Protein AF-A0A8C2IYD8-F1 (afdb_monomer)

Organism: Cyprinus carpio (NCBI:txid7962)

Sequence (166 aa):
NKIFLTFIHSFIYTAEKKKKITGELQNIEEKYSLKLSTEVKVVNDSIHGHIELHPLLVKIIDTPQFQRLRHIKQLGGAYWVFPGASHNRFEHSIGVAYLAGCMVKSLQEKQPELHITNRDILCVTIAGLCHDLGHGPFSHLFDKKFIPAVQSGKYQSFSLLWSCCI

Solvent-accessible surface area (backbone atoms only — not comparable to full-atom values): 9404 Å² total; per-residue (Å²): 127,65,70,63,54,54,52,52,51,52,50,50,52,49,50,52,52,50,52,50,51,52,53,51,50,52,50,48,50,61,74,64,60,70,75,70,61,89,63,69,44,77,44,85,40,97,87,76,40,76,44,79,35,55,39,69,56,50,59,52,49,75,30,72,74,44,52,52,27,65,77,25,34,57,62,25,73,49,30,82,80,36,74,85,50,70,53,28,42,37,65,52,23,54,50,40,14,50,51,40,34,54,51,46,50,51,46,37,73,76,39,62,89,70,65,68,44,76,66,54,37,52,52,47,18,49,48,34,38,49,56,63,64,67,61,45,70,41,24,64,49,26,69,73,47,47,49,57,64,54,42,77,71,80,52,81,81,68,64,73,74,59,66,76,52,109

Mean predicted aligned error: 12.25 Å

InterPro domains:
  IPR003607 HD/PDEase domain [cd00077] (87-161)
  IPR006674 HD domain [PF01966] (89-145)
  IPR006674 HD domain [PS51831] (89-166)
  IPR050135 Deoxyguanosinetriphosphate triphosphohydrolase-like [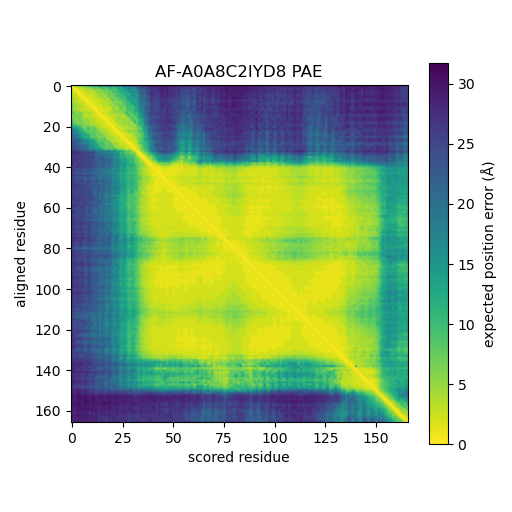PTHR11373] (41-153)

Nearest PDB structures (foldseek):
  4tnp-assembly1_B  TM=9.769E-01  e=2.889E-15  Homo sapiens
  4mz7-assembly1_B  TM=9.742E-01  e=4.150E-15  Homo sapiens
  4to4-assembly1_D  TM=9.755E-01  e=4.408E-15  Homo sapiens
  4to1-assembly1_C  TM=9.747E-01  e=4.683E-15  Homo sapiens
  6brk-assembly1_A  TM=8.408E-01  e=4.974E-15  Mus musculus

Radius of gyration: 22.81 Å; Cα contacts (8 Å, |Δi|>4): 148; chains: 1; bounding box: 74×43×52 Å

Secondary structure (DSSP, 8-state):
-HHHHHHHHHHHHHHHHHHHHHHHHHHHHHHTT-----PPEEEEETTTEEEEE-HHHHHHHTSHHHHGGGGSBTTGGGGGT-TT---BHHHHHHHHHHHHHHHHHHHHHH-GGG---HHHHHHHHHHHHHTTTT--TTTHHIIIIIHHHHHTTT-GGGGGGTGGG-

Structure (mmCIF, N/CA/C/O backbone):
data_AF-A0A8C2IYD8-F1
#
_entry.id   AF-A0A8C2IYD8-F1
#
loop_
_atom_site.group_PDB
_atom_site.id
_atom_site.type_symbol
_atom_site.label_atom_id
_atom_site.label_alt_id
_atom_site.label_comp_id
_atom_site.label_asym_id
_atom_site.label_entity_id
_atom_site.label_seq_id
_atom_site.pdbx_PDB_ins_code
_atom_site.Cartn_x
_atom_site.Cartn_y
_atom_site.Cartn_z
_atom_site.occupancy
_atom_site.B_iso_or_equiv
_atom_site.auth_seq_id
_atom_site.auth_comp_id
_atom_site.auth_asym_id
_atom_site.auth_atom_id
_atom_site.pdbx_PDB_model_num
ATOM 1 N N . ASN A 1 1 ? -49.825 32.881 -1.351 1.00 56.97 1 ASN A N 1
ATOM 2 C CA . ASN A 1 1 ? -49.770 31.420 -1.111 1.00 56.97 1 ASN A CA 1
ATOM 3 C C . ASN A 1 1 ? -49.100 30.576 -2.217 1.00 56.97 1 ASN A C 1
ATOM 5 O O . ASN A 1 1 ? -49.264 29.368 -2.208 1.00 56.97 1 ASN A O 1
ATOM 9 N N . LYS A 1 2 ? -48.291 31.141 -3.138 1.00 55.53 2 LYS A N 1
ATOM 10 C CA . LYS A 1 2 ? -47.549 30.354 -4.158 1.00 55.53 2 LYS A CA 1
ATOM 11 C C . LYS A 1 2 ? -46.149 29.898 -3.707 1.00 55.53 2 LYS A C 1
ATOM 13 O O . LYS A 1 2 ? -45.722 28.816 -4.083 1.00 55.53 2 LYS A O 1
ATOM 18 N N . ILE A 1 3 ? -45.485 30.679 -2.850 1.00 63.34 3 ILE A N 1
ATOM 19 C CA . ILE A 1 3 ? -44.123 30.407 -2.345 1.00 63.34 3 ILE A CA 1
ATOM 20 C C . ILE A 1 3 ? -44.071 29.130 -1.484 1.00 63.34 3 ILE A C 1
ATOM 22 O O . ILE A 1 3 ? -43.129 28.346 -1.580 1.00 63.34 3 ILE A O 1
ATOM 26 N N . PHE A 1 4 ? -45.113 28.881 -0.684 1.00 61.22 4 PHE A N 1
ATOM 27 C CA . PHE A 1 4 ? -45.192 27.710 0.197 1.00 61.22 4 PHE A CA 1
ATOM 28 C C . PHE A 1 4 ? -45.339 26.395 -0.592 1.00 61.22 4 PHE A C 1
ATOM 30 O O . PHE A 1 4 ? -44.666 25.411 -0.299 1.00 61.22 4 PHE A O 1
ATOM 37 N N . LEU A 1 5 ? -46.141 26.404 -1.664 1.00 61.19 5 LEU A N 1
ATOM 38 C CA . LEU A 1 5 ? -46.334 25.250 -2.552 1.00 61.19 5 LEU A CA 1
ATOM 39 C C . LEU A 1 5 ? -45.056 24.880 -3.317 1.00 61.19 5 LEU A C 1
ATOM 41 O O . LEU A 1 5 ? -44.728 23.701 -3.421 1.00 61.19 5 LEU A O 1
ATOM 45 N N . THR A 1 6 ? -44.289 25.864 -3.796 1.00 64.38 6 THR A N 1
ATOM 46 C CA . THR A 1 6 ? -43.002 25.605 -4.464 1.00 64.38 6 THR A CA 1
ATOM 47 C C . THR A 1 6 ? -41.948 25.038 -3.515 1.00 64.38 6 THR A C 1
ATOM 49 O O . THR A 1 6 ? -41.147 24.201 -3.928 1.00 64.38 6 THR A O 1
ATOM 52 N N . PHE A 1 7 ? -41.967 25.439 -2.240 1.00 64.38 7 PHE A N 1
ATOM 53 C CA . PHE A 1 7 ? -41.032 24.921 -1.240 1.00 64.38 7 PHE A CA 1
ATOM 54 C C . PHE A 1 7 ? -41.332 23.457 -0.896 1.00 64.38 7 PHE A C 1
ATOM 56 O O . PHE A 1 7 ? -40.425 22.629 -0.884 1.00 64.38 7 PHE A O 1
ATOM 63 N N . ILE A 1 8 ? -42.614 23.115 -0.720 1.00 71.31 8 ILE A N 1
ATOM 64 C CA . ILE A 1 8 ? -43.053 21.733 -0.486 1.00 71.31 8 ILE A CA 1
ATOM 65 C C . ILE A 1 8 ? -42.727 20.845 -1.691 1.00 71.31 8 ILE A C 1
ATOM 67 O O . ILE A 1 8 ? -42.176 19.763 -1.516 1.00 71.31 8 ILE A O 1
ATOM 71 N N . HIS A 1 9 ? -42.996 21.305 -2.915 1.00 65.62 9 HIS A N 1
ATOM 72 C CA . HIS A 1 9 ? -42.726 20.516 -4.119 1.00 65.62 9 HIS A CA 1
ATOM 73 C C . HIS A 1 9 ? -41.222 20.293 -4.341 1.00 65.62 9 HIS A C 1
ATOM 75 O O . HIS A 1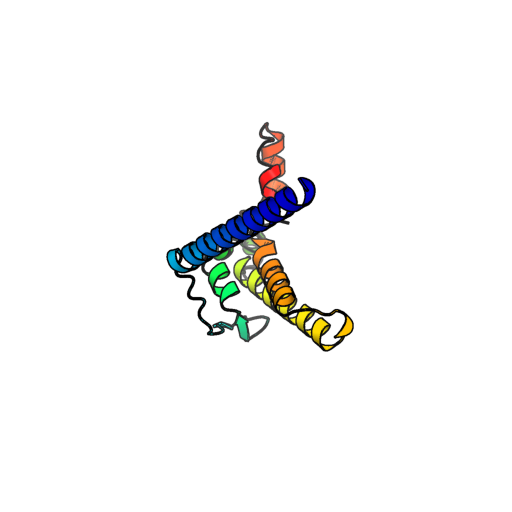 9 ? -40.806 19.190 -4.679 1.00 65.62 9 HIS A O 1
ATOM 81 N N . SER A 1 10 ? -40.390 21.310 -4.078 1.00 65.88 10 SER A N 1
ATOM 82 C CA . SER A 1 10 ? -38.926 21.186 -4.122 1.00 65.88 10 SER A CA 1
ATOM 83 C C . SER A 1 10 ? -38.400 20.221 -3.053 1.00 65.88 10 SER A C 1
ATOM 85 O O . SER A 1 10 ? -37.530 19.392 -3.329 1.00 65.88 10 SER A O 1
ATOM 87 N N . PHE A 1 11 ? -38.965 20.265 -1.844 1.00 70.06 11 PHE A N 1
ATOM 88 C CA . PHE A 1 11 ? -38.587 19.369 -0.753 1.00 70.06 11 PHE A CA 1
ATOM 89 C C . PHE A 1 11 ? -38.978 17.912 -1.037 1.00 70.06 11 PHE A C 1
ATOM 91 O O . PHE A 1 11 ? -38.143 17.021 -0.889 1.00 70.06 11 PHE A O 1
ATOM 98 N N . ILE A 1 12 ? -40.203 17.672 -1.516 1.00 69.00 12 ILE A N 1
ATOM 99 C CA . ILE A 1 12 ? -40.678 16.341 -1.926 1.00 69.00 12 ILE A CA 1
ATOM 100 C C . ILE A 1 12 ? -39.830 15.811 -3.086 1.00 69.00 12 ILE A C 1
ATOM 102 O O . ILE A 1 12 ? -39.313 14.701 -2.996 1.00 69.00 12 ILE A O 1
ATOM 106 N N . TYR A 1 13 ? -39.586 16.625 -4.116 1.00 65.12 13 TYR A N 1
ATOM 107 C CA . TYR A 1 13 ? -38.740 16.252 -5.252 1.00 65.12 13 TYR A CA 1
ATOM 108 C C . TYR A 1 13 ? -37.310 15.889 -4.819 1.00 65.12 13 TYR A C 1
ATOM 110 O O . TYR A 1 13 ? -36.730 14.907 -5.285 1.00 65.12 13 TYR A O 1
ATOM 118 N N . THR A 1 14 ? -36.741 16.641 -3.874 1.00 65.38 14 THR A N 1
ATOM 119 C CA . THR A 1 14 ? -35.408 16.360 -3.320 1.00 65.38 14 THR A CA 1
ATOM 120 C C . THR A 1 14 ? -35.404 15.073 -2.492 1.00 65.38 14 THR A C 1
ATOM 122 O O . THR A 1 14 ? -34.469 14.277 -2.596 1.00 65.38 14 THR A O 1
ATOM 125 N N . ALA A 1 15 ? -36.453 14.830 -1.703 1.00 67.06 15 ALA A N 1
ATOM 126 C CA . ALA A 1 15 ? -36.605 13.616 -0.908 1.00 67.06 15 ALA A CA 1
ATOM 127 C C . ALA A 1 15 ? -36.778 12.368 -1.790 1.00 67.06 15 ALA A C 1
ATOM 129 O O . ALA A 1 15 ? -36.121 11.357 -1.545 1.00 67.06 15 ALA A O 1
ATOM 130 N N . GLU A 1 16 ? -37.585 12.444 -2.850 1.00 70.50 16 GLU A N 1
ATOM 131 C CA . GLU A 1 16 ? -37.769 11.362 -3.825 1.00 70.50 16 GLU A CA 1
ATOM 132 C C . GLU A 1 16 ? -36.482 11.063 -4.594 1.00 70.50 16 GLU A C 1
ATOM 134 O O . GLU A 1 16 ? -36.098 9.900 -4.729 1.00 70.50 16 GLU A O 1
ATOM 139 N N . LYS A 1 17 ? -35.754 12.101 -5.026 1.00 69.06 17 LYS A N 1
ATOM 140 C CA . LYS A 1 17 ? -34.459 11.936 -5.696 1.00 69.06 17 LYS A CA 1
ATOM 141 C C . LYS A 1 17 ? -33.425 11.296 -4.766 1.00 69.06 17 LYS A C 1
ATOM 143 O O . LYS A 1 17 ? -32.708 10.392 -5.187 1.00 69.06 17 LYS A O 1
ATOM 148 N N . LYS A 1 18 ? -33.388 11.699 -3.489 1.00 67.94 18 LYS A N 1
ATOM 149 C CA . LYS A 1 18 ? -32.526 11.089 -2.463 1.00 67.94 18 LYS A CA 1
ATOM 150 C C . LYS A 1 18 ? -32.883 9.617 -2.239 1.00 67.94 18 LYS A C 1
ATOM 152 O O . LYS A 1 18 ? -31.978 8.793 -2.196 1.00 67.94 18 LYS A O 1
ATOM 157 N N . LYS A 1 19 ? -34.180 9.291 -2.179 1.00 70.19 19 LYS A N 1
ATOM 158 C CA . LYS A 1 19 ? -34.697 7.925 -1.999 1.00 70.19 19 LYS A CA 1
ATOM 159 C C . LYS A 1 19 ? -34.355 7.019 -3.189 1.00 70.19 19 LYS A C 1
ATOM 161 O O . LYS A 1 19 ? -33.932 5.883 -2.985 1.00 70.19 19 LYS A O 1
ATOM 166 N N . LYS A 1 20 ? -34.461 7.544 -4.417 1.00 72.56 20 LYS A N 1
ATOM 167 C CA . LYS A 1 20 ? -34.073 6.849 -5.653 1.00 72.56 20 LYS A CA 1
ATOM 168 C C . LYS A 1 20 ? -32.572 6.553 -5.699 1.00 72.56 20 LYS A C 1
ATOM 170 O O . LYS A 1 20 ? -32.198 5.418 -5.963 1.00 72.56 20 LYS A O 1
ATOM 175 N N . ILE A 1 21 ? -31.730 7.529 -5.349 1.00 71.88 21 ILE A N 1
ATOM 176 C CA . ILE A 1 21 ? -30.268 7.356 -5.293 1.00 71.88 21 ILE A CA 1
ATOM 177 C C . ILE A 1 21 ? -29.874 6.308 -4.243 1.00 71.88 21 ILE A C 1
ATOM 179 O O . ILE A 1 21 ? -29.052 5.444 -4.525 1.00 71.88 21 ILE A O 1
ATOM 183 N N . THR A 1 22 ? -30.479 6.324 -3.051 1.00 68.12 22 THR A N 1
ATOM 184 C CA . THR A 1 22 ? -30.218 5.288 -2.033 1.00 68.12 22 THR A CA 1
ATOM 185 C C . THR A 1 22 ? -30.668 3.895 -2.468 1.00 68.12 22 THR A C 1
ATOM 187 O O . THR A 1 22 ? -29.968 2.930 -2.187 1.00 68.12 22 THR A O 1
ATOM 190 N N . GLY A 1 23 ? -31.788 3.784 -3.191 1.00 66.94 23 GLY A N 1
ATOM 191 C CA . GLY A 1 23 ? -32.248 2.506 -3.740 1.00 66.94 23 GLY A CA 1
ATOM 192 C C . GLY A 1 23 ? -31.347 1.981 -4.863 1.00 66.94 23 GLY A C 1
ATOM 193 O O . GLY A 1 23 ? -31.106 0.782 -4.957 1.00 66.94 23 GLY A O 1
ATOM 194 N N . GLU A 1 24 ? -30.801 2.870 -5.696 1.00 70.06 24 GLU A N 1
ATOM 195 C CA . GLU A 1 24 ? -29.797 2.516 -6.708 1.00 70.06 24 GLU A CA 1
ATOM 196 C C . GLU A 1 24 ? -28.471 2.081 -6.061 1.00 70.06 24 GLU A C 1
ATOM 198 O O . GLU A 1 24 ? -27.887 1.093 -6.496 1.00 70.06 24 GLU A O 1
ATOM 203 N N . LEU A 1 25 ? -28.033 2.741 -4.982 1.00 64.69 25 LEU A N 1
ATOM 204 C CA . LEU A 1 25 ? -26.837 2.353 -4.221 1.00 64.69 25 LEU A CA 1
ATOM 205 C C . LEU A 1 25 ? -26.991 0.985 -3.541 1.00 64.69 25 LEU A C 1
ATOM 207 O O . LEU A 1 25 ? -26.086 0.163 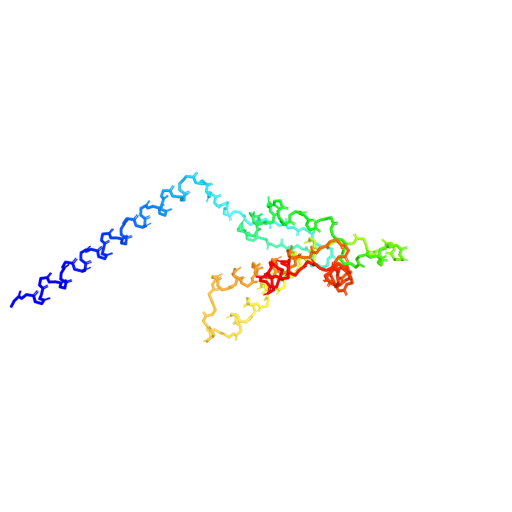-3.646 1.00 64.69 25 LEU A O 1
ATOM 211 N N . GLN A 1 26 ? -28.145 0.705 -2.927 1.00 66.44 26 GLN A N 1
ATOM 212 C CA . GLN A 1 26 ? -28.436 -0.613 -2.347 1.00 66.44 26 GLN A CA 1
ATOM 213 C C . GLN A 1 26 ? -28.462 -1.717 -3.413 1.00 66.44 26 GLN A C 1
ATOM 215 O O . GLN A 1 26 ? -27.874 -2.778 -3.217 1.00 66.44 26 GLN A O 1
ATOM 220 N N . ASN A 1 27 ? -29.057 -1.448 -4.581 1.00 64.06 27 ASN A N 1
ATOM 221 C CA . ASN A 1 27 ? -29.042 -2.384 -5.708 1.00 64.06 27 ASN A CA 1
ATOM 222 C C . ASN A 1 27 ? -27.626 -2.633 -6.249 1.00 64.06 27 ASN A C 1
ATOM 224 O O . ASN A 1 27 ? -27.329 -3.732 -6.707 1.00 64.06 27 ASN A O 1
ATOM 228 N N . ILE A 1 28 ? -26.742 -1.632 -6.221 1.00 65.38 28 ILE A N 1
ATOM 229 C CA . ILE A 1 28 ? -25.330 -1.792 -6.596 1.00 65.38 28 ILE A CA 1
ATOM 230 C C . ILE A 1 28 ? -24.603 -2.655 -5.553 1.00 65.38 28 ILE A C 1
ATOM 232 O O . ILE A 1 28 ? -23.889 -3.583 -5.930 1.00 65.38 28 ILE A O 1
ATOM 236 N N . GLU A 1 29 ? -24.810 -2.409 -4.258 1.00 63.31 29 GLU A N 1
ATOM 237 C CA . GLU A 1 29 ? -24.229 -3.221 -3.178 1.00 63.31 29 GLU A CA 1
ATOM 238 C C . GLU A 1 29 ? -24.638 -4.701 -3.273 1.00 63.31 29 GLU A C 1
ATOM 240 O O . GLU A 1 29 ? -23.780 -5.583 -3.162 1.00 63.31 29 GLU A O 1
ATOM 245 N N . GLU A 1 30 ? -25.912 -4.980 -3.569 1.00 63.53 30 GLU A N 1
ATOM 246 C CA . GLU A 1 30 ? -26.409 -6.337 -3.835 1.00 63.53 30 GLU A CA 1
ATOM 247 C C . GLU A 1 30 ? -25.832 -6.926 -5.130 1.00 63.53 30 GLU A C 1
ATOM 249 O O . GLU A 1 30 ? -25.315 -8.049 -5.1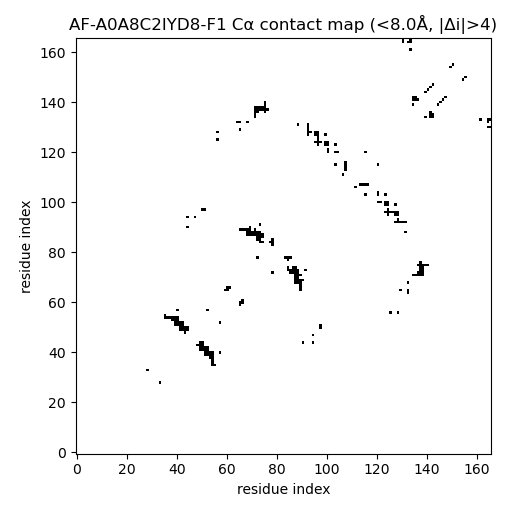27 1.00 63.53 30 GLU A O 1
ATOM 254 N N . LYS A 1 31 ? -25.857 -6.162 -6.232 1.00 60.19 31 LYS A N 1
ATOM 255 C CA . LYS A 1 31 ? -25.414 -6.610 -7.564 1.00 60.19 31 LYS A CA 1
ATOM 256 C C . LYS A 1 31 ? -23.936 -6.988 -7.605 1.00 60.19 31 LYS A C 1
ATOM 258 O O . LYS A 1 31 ? -23.571 -7.910 -8.330 1.00 60.19 31 LYS A O 1
ATOM 263 N N . TYR A 1 32 ? -23.087 -6.295 -6.848 1.00 59.19 32 TYR A N 1
ATOM 264 C CA . TYR A 1 32 ? -21.655 -6.592 -6.794 1.00 59.19 32 TYR A CA 1
ATOM 265 C C . TYR A 1 32 ? -21.267 -7.553 -5.672 1.00 59.19 32 TYR A C 1
ATOM 267 O O . TYR A 1 32 ? -20.086 -7.887 -5.583 1.00 59.19 32 TYR A O 1
ATOM 275 N N . SER A 1 33 ? -22.220 -8.009 -4.839 1.00 53.06 33 SER A N 1
ATOM 276 C CA . SER A 1 33 ? -21.977 -8.933 -3.720 1.00 53.06 33 SER A CA 1
ATOM 277 C C . SER A 1 33 ? -20.644 -8.643 -3.031 1.00 53.06 33 SER A C 1
ATOM 279 O O . SER A 1 33 ? -19.811 -9.527 -2.816 1.00 53.06 33 SER A O 1
ATOM 281 N N . LEU A 1 34 ? -20.418 -7.372 -2.685 1.00 58.62 34 LEU A N 1
ATOM 282 C CA . LEU A 1 34 ? -19.291 -6.964 -1.859 1.00 58.62 34 LEU A CA 1
ATOM 283 C C . LEU A 1 34 ? -19.570 -7.422 -0.423 1.00 58.62 34 LEU A C 1
ATOM 285 O O . LEU A 1 34 ? -19.593 -6.613 0.495 1.00 58.62 34 LEU A O 1
ATOM 289 N N . LYS A 1 35 ? -19.730 -8.731 -0.195 1.00 60.53 35 LYS A N 1
ATOM 290 C CA . LYS A 1 35 ? -19.568 -9.316 1.133 1.00 60.53 35 LYS A CA 1
ATOM 291 C C . LYS A 1 35 ? -18.132 -9.015 1.530 1.00 60.53 35 LYS A C 1
ATOM 293 O O . LYS A 1 35 ? -17.179 -9.594 1.008 1.00 60.53 35 LYS A O 1
ATOM 298 N N . LEU A 1 36 ? -17.945 -7.942 2.286 1.00 64.94 36 LEU A N 1
ATOM 299 C CA . LEU A 1 36 ? -16.673 -7.640 2.906 1.00 64.94 36 LEU A CA 1
ATOM 300 C C . LEU A 1 36 ? -16.540 -8.683 4.008 1.00 64.94 36 LEU A C 1
ATOM 302 O O . LEU A 1 36 ? -17.368 -8.711 4.916 1.00 64.94 36 LEU A O 1
ATOM 306 N N . SER A 1 37 ? -15.581 -9.600 3.868 1.00 68.12 37 SER A N 1
ATOM 307 C CA . SER A 1 37 ? -15.250 -10.499 4.968 1.00 68.12 37 SER A CA 1
ATOM 308 C C . SER A 1 37 ? -14.974 -9.638 6.194 1.00 68.12 37 SER A C 1
ATOM 310 O O . SER A 1 37 ? -14.367 -8.580 6.077 1.00 68.12 37 SER A O 1
ATOM 312 N N . THR A 1 38 ? -15.448 -10.039 7.363 1.00 75.62 38 THR A N 1
ATOM 313 C CA . THR A 1 38 ? -15.139 -9.327 8.612 1.00 75.62 38 THR A CA 1
ATOM 314 C C . THR A 1 38 ? -13.786 -9.747 9.179 1.00 75.62 38 THR A C 1
ATOM 316 O O . THR A 1 38 ? -13.289 -9.131 10.115 1.00 75.62 38 THR A O 1
ATOM 319 N N . GLU A 1 39 ? -13.187 -10.795 8.614 1.00 82.81 39 GLU A N 1
ATOM 320 C CA . GLU A 1 39 ? -11.934 -11.375 9.080 1.00 82.81 39 GLU A CA 1
ATOM 321 C C . GLU A 1 39 ? -10.728 -10.541 8.650 1.00 82.81 39 GLU A C 1
ATOM 323 O O . GLU A 1 39 ? -10.512 -10.273 7.464 1.00 82.81 39 GLU A O 1
ATOM 328 N N . VAL A 1 40 ? -9.930 -10.152 9.641 1.00 89.19 40 VAL A N 1
ATOM 329 C CA . VAL A 1 40 ? -8.628 -9.516 9.450 1.00 89.19 40 VAL A CA 1
ATOM 330 C C . VAL A 1 40 ? -7.654 -10.558 8.905 1.00 89.19 40 VAL A C 1
ATOM 332 O O . VAL A 1 40 ? -7.553 -11.664 9.432 1.00 89.19 40 VAL A O 1
ATOM 335 N N . LYS A 1 41 ? -6.921 -10.207 7.847 1.00 94.62 41 LYS A N 1
ATOM 336 C CA . LYS A 1 41 ? -5.885 -11.074 7.271 1.00 94.62 41 LYS A CA 1
ATOM 337 C C . LYS A 1 41 ? -4.533 -10.698 7.855 1.00 94.62 41 LYS A C 1
ATOM 339 O O . LYS A 1 41 ? -4.195 -9.520 7.880 1.00 94.62 41 LYS A O 1
ATOM 344 N N . VAL A 1 42 ? -3.742 -11.685 8.260 1.00 96.62 42 VAL A N 1
ATOM 345 C CA . VAL A 1 42 ? -2.372 -11.460 8.737 1.00 96.62 42 VAL A CA 1
ATOM 346 C C . VAL A 1 42 ? -1.381 -11.815 7.634 1.00 96.62 42 VAL A C 1
ATOM 348 O O . VAL A 1 42 ? -1.476 -12.877 7.017 1.00 96.62 42 VAL A O 1
ATOM 351 N N . VAL A 1 43 ? -0.428 -10.922 7.381 1.00 96.38 43 VAL A N 1
ATOM 352 C CA . VAL A 1 43 ? 0.697 -11.133 6.465 1.00 96.38 43 VAL A CA 1
ATOM 353 C C . VAL A 1 43 ? 1.990 -11.108 7.266 1.00 96.38 43 VAL A C 1
ATOM 355 O O . VAL A 1 43 ? 2.154 -10.282 8.158 1.00 96.38 43 VAL A O 1
ATOM 358 N N . ASN A 1 44 ? 2.907 -12.023 6.956 1.00 97.62 44 ASN A N 1
ATOM 359 C CA . ASN A 1 44 ? 4.240 -12.027 7.544 1.00 97.62 44 ASN A CA 1
ATOM 360 C C . ASN A 1 44 ? 5.202 -11.229 6.658 1.00 97.62 44 ASN A C 1
ATOM 362 O O . ASN A 1 44 ? 5.442 -11.607 5.512 1.00 97.62 44 ASN A O 1
ATOM 366 N N . ASP A 1 45 ? 5.742 -10.148 7.203 1.00 97.25 45 ASP A N 1
ATOM 367 C CA . ASP A 1 45 ? 6.702 -9.254 6.573 1.00 97.25 45 ASP A CA 1
ATOM 368 C C . ASP A 1 45 ? 8.063 -9.360 7.276 1.00 97.25 45 ASP A C 1
ATOM 370 O O . ASP A 1 45 ? 8.151 -9.420 8.502 1.00 97.25 45 ASP A O 1
ATOM 374 N N . SER A 1 46 ? 9.151 -9.388 6.507 1.00 95.44 46 SER A N 1
ATOM 375 C CA . SER A 1 46 ? 10.501 -9.560 7.059 1.00 95.44 46 SER A CA 1
ATOM 376 C C . SER A 1 46 ? 11.027 -8.343 7.827 1.00 95.44 46 SER A C 1
ATOM 378 O O . SER A 1 46 ? 12.009 -8.475 8.552 1.00 95.44 46 SER A O 1
ATOM 380 N N . ILE A 1 47 ? 10.427 -7.164 7.644 1.00 97.19 47 ILE A N 1
ATOM 381 C CA . ILE A 1 47 ? 10.846 -5.905 8.272 1.00 97.19 47 ILE A CA 1
ATOM 382 C C . ILE A 1 47 ? 9.948 -5.572 9.465 1.00 97.19 47 ILE A C 1
ATOM 384 O O . ILE A 1 47 ? 10.435 -5.150 10.512 1.00 97.19 47 ILE A O 1
ATOM 388 N N . HIS A 1 48 ? 8.639 -5.768 9.316 1.00 97.25 48 HIS A N 1
ATOM 389 C CA . HIS A 1 48 ? 7.631 -5.364 10.296 1.00 97.25 48 HIS A CA 1
ATOM 390 C C . HIS A 1 48 ? 7.009 -6.533 11.076 1.00 97.25 48 HIS A C 1
ATOM 392 O O . HIS A 1 48 ? 6.221 -6.296 11.989 1.00 97.25 48 HIS A O 1
ATOM 398 N N . GLY A 1 49 ? 7.361 -7.783 10.762 1.00 97.12 49 GLY A N 1
ATOM 399 C CA . GLY A 1 49 ? 6.793 -8.968 11.401 1.00 97.12 49 GLY A CA 1
ATOM 400 C C . GLY A 1 49 ? 5.357 -9.221 10.946 1.00 97.12 49 GLY A C 1
ATOM 401 O O . GLY A 1 49 ? 5.066 -9.257 9.753 1.00 97.12 49 GLY A O 1
ATOM 402 N N . HIS A 1 50 ? 4.437 -9.418 11.888 1.00 97.56 50 HIS A N 1
ATOM 403 C CA . HIS A 1 50 ? 3.034 -9.669 11.564 1.00 97.56 50 HIS A CA 1
ATOM 404 C C . HIS A 1 50 ? 2.284 -8.362 11.290 1.00 97.56 50 HIS A C 1
ATOM 406 O O . HIS A 1 50 ? 2.121 -7.529 12.178 1.00 97.56 50 HIS A O 1
ATOM 412 N N . ILE A 1 51 ? 1.789 -8.212 10.062 1.00 97.88 51 ILE A N 1
ATOM 413 C CA . ILE A 1 51 ? 0.961 -7.086 9.633 1.00 97.88 51 ILE A CA 1
ATOM 414 C C . ILE A 1 51 ? -0.493 -7.544 9.535 1.00 97.88 51 ILE A C 1
ATOM 416 O O . ILE A 1 51 ? -0.829 -8.429 8.745 1.00 97.88 51 ILE A O 1
ATOM 420 N N . GLU A 1 52 ? -1.365 -6.899 10.303 1.00 96.44 52 GLU A N 1
ATOM 421 C CA . GLU A 1 52 ? -2.815 -7.060 10.211 1.00 96.44 52 GLU A CA 1
ATOM 422 C C . GLU A 1 52 ? -3.402 -6.163 9.117 1.00 96.44 52 GLU A C 1
ATOM 424 O O . GLU A 1 52 ? -3.201 -4.946 9.099 1.00 96.44 52 GLU A O 1
ATOM 429 N N . LEU A 1 53 ? -4.170 -6.760 8.210 1.00 95.88 53 LEU A N 1
ATOM 430 C CA . LEU A 1 53 ? -4.797 -6.079 7.089 1.00 95.88 53 LEU A CA 1
ATOM 431 C C . LEU A 1 53 ? -6.312 -6.072 7.242 1.00 95.88 53 LEU A C 1
ATOM 433 O O . LEU A 1 53 ? -6.965 -7.118 7.300 1.00 95.88 53 LEU A O 1
ATOM 437 N N . HIS A 1 54 ? -6.874 -4.865 7.225 1.00 95.06 54 HIS A N 1
ATOM 438 C CA . HIS A 1 54 ? -8.315 -4.675 7.153 1.00 95.06 54 HIS A CA 1
ATOM 439 C C . HIS A 1 54 ? -8.863 -5.320 5.861 1.00 95.06 54 HIS A C 1
ATOM 441 O O . HIS A 1 54 ? -8.245 -5.176 4.801 1.00 95.06 54 HIS A O 1
ATOM 447 N N . PRO A 1 55 ? -10.043 -5.961 5.890 1.00 93.62 55 PRO A N 1
ATOM 448 C CA . PRO A 1 55 ? -10.626 -6.649 4.733 1.00 93.62 55 PRO A CA 1
ATOM 449 C C . PRO A 1 55 ? -10.694 -5.816 3.448 1.00 93.62 55 PRO A C 1
ATOM 451 O O . PRO A 1 55 ? -10.534 -6.332 2.342 1.00 93.62 55 PRO A O 1
ATOM 454 N N . LEU A 1 56 ? -10.913 -4.504 3.581 1.00 93.12 56 LEU A N 1
ATOM 455 C CA . LEU A 1 56 ? -10.930 -3.596 2.434 1.00 93.12 56 LEU A CA 1
ATOM 456 C C . LEU A 1 56 ? -9.551 -3.464 1.772 1.00 93.12 56 LEU A C 1
ATOM 458 O O . LEU A 1 56 ? -9.476 -3.453 0.547 1.00 93.12 56 LEU A O 1
ATOM 462 N N . LEU A 1 57 ? -8.469 -3.424 2.559 1.00 95.50 57 LEU A N 1
ATOM 463 C CA . LEU A 1 57 ? -7.112 -3.455 2.011 1.00 95.50 57 LEU A CA 1
ATOM 464 C C . LEU A 1 57 ? -6.857 -4.766 1.282 1.00 95.50 57 LEU A C 1
ATOM 466 O O . LEU A 1 57 ? -6.314 -4.738 0.187 1.00 95.50 57 LEU A O 1
ATOM 470 N N . VAL A 1 58 ? -7.295 -5.897 1.842 1.00 95.62 58 VAL A N 1
ATOM 471 C CA . VAL A 1 58 ? -7.154 -7.209 1.192 1.00 95.62 58 VAL A CA 1
ATOM 472 C C . VAL A 1 58 ? -7.829 -7.206 -0.179 1.00 95.62 58 VAL A C 1
ATOM 474 O O . VAL A 1 58 ? -7.207 -7.600 -1.158 1.00 95.62 58 VAL A O 1
ATOM 477 N N . LYS A 1 59 ? -9.051 -6.666 -0.283 1.00 94.06 59 LYS A N 1
ATOM 478 C CA . LYS A 1 59 ? -9.741 -6.532 -1.575 1.00 94.06 59 LYS A CA 1
ATOM 479 C C . LYS A 1 59 ? -8.976 -5.675 -2.580 1.00 94.06 59 LYS A C 1
ATOM 481 O O . LYS A 1 59 ? -8.955 -6.030 -3.750 1.00 94.06 59 LYS A O 1
ATOM 486 N N . ILE A 1 60 ? -8.363 -4.570 -2.145 1.00 95.62 60 ILE A N 1
ATOM 487 C CA . ILE A 1 60 ? -7.533 -3.721 -3.016 1.00 95.62 60 ILE A CA 1
ATOM 488 C C . ILE A 1 60 ? -6.267 -4.473 -3.443 1.00 95.62 60 ILE A C 1
ATOM 490 O O . ILE A 1 60 ? -5.921 -4.479 -4.624 1.00 95.62 60 ILE A O 1
ATOM 494 N N . ILE A 1 61 ? -5.602 -5.140 -2.497 1.00 97.06 61 ILE A N 1
ATOM 495 C CA . ILE A 1 61 ? -4.384 -5.920 -2.732 1.00 97.06 61 ILE A CA 1
ATOM 496 C C . ILE A 1 61 ? -4.646 -7.039 -3.739 1.00 97.06 61 ILE A C 1
ATOM 498 O O . ILE A 1 61 ? -3.829 -7.254 -4.629 1.00 97.06 61 ILE A O 1
ATOM 502 N N . ASP A 1 62 ? -5.787 -7.718 -3.646 1.00 96.19 62 ASP A N 1
ATOM 503 C CA . ASP A 1 62 ? -6.159 -8.847 -4.505 1.00 96.19 62 ASP A CA 1
ATOM 504 C C . ASP A 1 62 ? -6.693 -8.410 -5.891 1.00 96.19 62 ASP A C 1
ATOM 506 O O . ASP A 1 62 ? -7.264 -9.211 -6.632 1.00 96.19 62 ASP A O 1
ATOM 510 N N . THR A 1 63 ? -6.469 -7.153 -6.293 1.00 96.06 63 THR A N 1
ATOM 511 C CA . THR A 1 63 ? -6.740 -6.675 -7.658 1.00 96.06 63 THR A CA 1
ATOM 512 C C . THR A 1 63 ? -5.534 -6.856 -8.590 1.00 96.06 63 THR A C 1
ATOM 514 O O . THR A 1 63 ? -4.387 -6.728 -8.151 1.00 96.06 63 THR A O 1
ATOM 517 N N . PRO A 1 64 ? -5.740 -7.055 -9.908 1.00 96.56 64 PRO A N 1
ATOM 518 C CA . PRO A 1 64 ? -4.644 -7.081 -10.881 1.00 96.56 64 PRO A CA 1
ATOM 519 C C . PRO A 1 64 ? -3.768 -5.819 -10.852 1.00 96.56 64 PRO A C 1
ATOM 521 O O . PRO A 1 64 ? -2.553 -5.899 -11.032 1.00 96.56 64 PRO A O 1
ATOM 524 N N . GLN A 1 65 ? -4.376 -4.655 -10.601 1.00 95.75 65 GLN A N 1
ATOM 525 C CA . GLN A 1 65 ? -3.702 -3.358 -10.554 1.00 95.75 65 GLN A CA 1
ATOM 526 C C . GLN A 1 65 ? -2.668 -3.301 -9.429 1.00 95.75 65 GLN A C 1
ATOM 528 O O . GLN A 1 65 ? -1.567 -2.797 -9.644 1.00 95.75 65 GLN A O 1
ATOM 533 N N . PHE A 1 66 ? -2.994 -3.857 -8.261 1.00 97.38 66 PHE A N 1
ATOM 534 C CA . PHE A 1 66 ? -2.068 -3.916 -7.138 1.00 97.38 66 PHE A CA 1
ATOM 535 C C . PHE A 1 66 ? -1.084 -5.089 -7.258 1.00 97.38 66 PHE A C 1
ATOM 537 O O . PHE A 1 66 ? 0.119 -4.914 -7.062 1.00 97.38 66 PHE A O 1
ATOM 544 N N . GLN A 1 67 ? -1.550 -6.278 -7.667 1.00 97.88 67 GLN A N 1
ATOM 545 C CA . GLN A 1 67 ? -0.690 -7.459 -7.853 1.00 97.88 67 GLN A CA 1
ATOM 546 C C . GLN A 1 67 ? 0.424 -7.225 -8.886 1.00 97.88 67 GLN A C 1
ATOM 548 O O . GLN A 1 67 ? 1.516 -7.775 -8.744 1.00 97.88 67 GLN A O 1
ATOM 553 N N . ARG A 1 68 ? 0.204 -6.342 -9.871 1.00 97.19 68 ARG A N 1
ATOM 554 C CA . ARG A 1 68 ? 1.232 -5.858 -10.810 1.00 97.19 68 ARG A CA 1
ATOM 555 C C . ARG A 1 68 ? 2.526 -5.415 -10.119 1.00 97.19 68 ARG A C 1
ATOM 557 O O . ARG A 1 68 ? 3.606 -5.638 -10.667 1.00 97.19 68 ARG A O 1
ATOM 564 N N . LEU A 1 69 ? 2.446 -4.816 -8.928 1.00 96.56 69 LEU A N 1
ATOM 565 C CA . LEU A 1 69 ? 3.614 -4.315 -8.197 1.00 96.56 69 LEU A CA 1
ATOM 566 C C . LEU A 1 69 ? 4.615 -5.421 -7.822 1.00 96.56 69 LEU A C 1
ATOM 568 O O . LEU A 1 69 ? 5.785 -5.121 -7.585 1.00 96.56 69 LEU A O 1
ATOM 572 N N . ARG A 1 70 ? 4.211 -6.703 -7.842 1.00 97.31 70 ARG A N 1
ATOM 573 C CA . ARG A 1 70 ? 5.116 -7.852 -7.642 1.00 97.31 70 ARG A CA 1
ATOM 574 C C . ARG A 1 70 ? 6.182 -7.978 -8.726 1.00 97.31 70 ARG A C 1
ATOM 576 O O . ARG A 1 70 ? 7.186 -8.653 -8.525 1.00 97.31 70 ARG A O 1
ATOM 583 N N . HIS A 1 71 ? 5.966 -7.341 -9.872 1.00 95.31 71 HIS A N 1
ATOM 584 C CA . HIS A 1 71 ? 6.847 -7.422 -11.033 1.00 95.31 71 HIS A CA 1
ATOM 585 C C . HIS A 1 71 ? 7.705 -6.164 -11.220 1.00 95.31 71 HIS A C 1
ATOM 587 O O . HIS A 1 71 ? 8.434 -6.059 -12.205 1.00 95.31 71 HIS A O 1
ATOM 593 N N . ILE A 1 72 ? 7.642 -5.206 -10.287 1.00 93.69 72 ILE A N 1
ATOM 594 C CA . ILE A 1 72 ? 8.373 -3.939 -10.372 1.00 93.69 72 ILE A CA 1
ATOM 595 C C . ILE A 1 72 ? 9.413 -3.880 -9.260 1.00 93.69 72 ILE A C 1
ATOM 597 O O . ILE A 1 72 ? 9.078 -3.669 -8.097 1.00 93.69 72 ILE A O 1
ATOM 601 N N . LYS A 1 73 ? 10.690 -4.030 -9.628 1.00 93.12 73 LYS A N 1
ATOM 602 C CA . LYS A 1 73 ? 11.818 -3.936 -8.690 1.00 93.12 73 LYS A CA 1
ATOM 603 C C . LYS A 1 73 ? 11.865 -2.563 -8.037 1.00 93.12 73 LYS A C 1
ATOM 605 O O . LYS A 1 73 ? 11.911 -1.552 -8.746 1.00 93.12 73 LYS A O 1
ATOM 610 N N . GLN A 1 74 ? 11.950 -2.534 -6.708 1.00 92.12 74 GLN A N 1
ATOM 611 C CA . GLN A 1 74 ? 11.998 -1.295 -5.927 1.00 92.12 74 GLN A CA 1
ATOM 612 C C . GLN A 1 74 ? 13.130 -0.380 -6.410 1.00 92.12 74 GLN A C 1
ATOM 614 O O . GLN A 1 74 ? 12.913 0.798 -6.699 1.00 92.12 74 GLN A O 1
ATOM 619 N N . LEU A 1 75 ? 14.323 -0.964 -6.572 1.00 91.94 75 LEU A N 1
ATOM 620 C CA . LEU A 1 75 ? 15.552 -0.274 -6.972 1.00 91.94 75 LEU A CA 1
ATOM 621 C C . LEU A 1 75 ? 15.918 -0.472 -8.456 1.00 91.94 75 LEU A C 1
ATOM 623 O O . LEU A 1 75 ? 17.031 -0.147 -8.874 1.00 91.94 75 LEU A O 1
ATOM 627 N N . GLY A 1 76 ? 14.998 -0.996 -9.273 1.00 91.00 76 GLY A N 1
ATOM 628 C CA . GLY A 1 76 ? 15.198 -1.158 -10.716 1.00 91.00 76 GLY A CA 1
ATOM 629 C C . GLY A 1 76 ? 16.482 -1.921 -11.065 1.00 91.00 76 GLY A C 1
ATOM 630 O O . GLY A 1 76 ? 16.659 -3.072 -10.672 1.00 91.00 76 GLY A O 1
ATOM 631 N N . GLY A 1 77 ? 17.380 -1.272 -11.813 1.00 86.81 77 GLY A N 1
ATOM 632 C CA . GLY A 1 77 ? 18.632 -1.869 -12.290 1.00 86.81 77 GLY A CA 1
ATOM 633 C C . GLY A 1 77 ? 19.657 -2.193 -11.198 1.00 86.81 77 GLY A C 1
ATOM 634 O O . GLY A 1 77 ? 20.550 -2.997 -11.446 1.00 86.81 77 GLY A O 1
ATOM 635 N N . ALA A 1 78 ? 19.517 -1.638 -9.987 1.00 89.69 78 ALA A N 1
ATOM 636 C CA . ALA A 1 78 ? 20.424 -1.934 -8.876 1.00 89.69 78 ALA A CA 1
ATOM 637 C C . ALA A 1 78 ? 20.442 -3.425 -8.507 1.00 89.69 78 ALA A C 1
ATOM 639 O O . ALA A 1 78 ? 21.458 -3.908 -8.023 1.00 89.69 78 ALA A O 1
ATOM 640 N N . TYR A 1 79 ? 19.365 -4.164 -8.794 1.00 91.38 79 TYR A N 1
ATOM 641 C CA . TYR A 1 79 ? 19.306 -5.616 -8.613 1.00 91.38 79 TYR A CA 1
ATOM 642 C C . TYR A 1 79 ? 20.436 -6.367 -9.345 1.00 91.38 79 TYR A C 1
ATOM 644 O O . TYR A 1 79 ? 20.937 -7.366 -8.840 1.00 91.38 79 TYR A O 1
ATOM 652 N N . TRP A 1 80 ? 20.891 -5.858 -10.496 1.00 90.94 80 TRP A N 1
ATOM 653 C CA . TRP A 1 80 ? 21.986 -6.460 -11.270 1.00 90.94 80 TRP A CA 1
ATOM 654 C C . TRP A 1 80 ? 23.374 -6.227 -10.665 1.00 90.94 80 TRP A C 1
ATOM 656 O O . TRP A 1 80 ? 24.325 -6.903 -11.043 1.00 90.94 80 TRP A O 1
ATOM 666 N N . VAL A 1 81 ? 23.493 -5.279 -9.736 1.00 95.38 81 VAL A N 1
ATOM 667 C CA . VAL A 1 81 ? 24.733 -4.980 -9.004 1.00 95.38 81 VAL A CA 1
ATOM 668 C C . VAL A 1 81 ? 24.675 -5.570 -7.593 1.00 95.38 81 VAL A C 1
ATOM 670 O O . VAL A 1 81 ? 25.660 -6.109 -7.097 1.00 95.38 81 VAL A O 1
ATOM 673 N N . PHE A 1 82 ? 23.504 -5.505 -6.958 1.00 94.94 82 PHE A N 1
ATOM 674 C CA . PHE A 1 82 ? 23.251 -5.958 -5.598 1.00 94.94 82 PHE A CA 1
ATOM 675 C C . PHE A 1 82 ? 22.191 -7.069 -5.614 1.00 94.94 82 PHE A C 1
ATOM 677 O O . PHE A 1 82 ? 20.995 -6.768 -5.607 1.00 94.94 82 PHE A O 1
ATOM 684 N N . PRO A 1 83 ? 22.582 -8.356 -5.577 1.00 91.38 83 PRO A N 1
ATOM 685 C CA . PRO A 1 83 ? 21.631 -9.467 -5.687 1.00 91.38 83 PRO A CA 1
ATOM 686 C C . PRO A 1 83 ? 20.622 -9.521 -4.525 1.00 91.38 83 PRO A C 1
ATOM 688 O O . PRO A 1 83 ? 19.520 -10.041 -4.689 1.00 91.38 83 PRO A O 1
ATOM 691 N N . GLY A 1 84 ? 20.960 -8.934 -3.368 1.00 94.00 84 GLY A N 1
ATOM 692 C CA . GLY A 1 84 ? 20.043 -8.769 -2.234 1.00 94.00 84 GLY A CA 1
ATOM 693 C C . GLY A 1 84 ? 18.950 -7.711 -2.449 1.00 94.00 84 GLY A C 1
ATOM 694 O O . GLY A 1 84 ? 17.932 -7.728 -1.762 1.00 94.00 84 GLY A O 1
ATOM 695 N N . ALA A 1 85 ? 19.093 -6.816 -3.432 1.00 93.81 85 ALA A N 1
ATOM 696 C CA . ALA A 1 85 ? 18.077 -5.829 -3.806 1.00 93.81 85 ALA A CA 1
ATOM 697 C C . ALA A 1 85 ? 16.976 -6.444 -4.696 1.00 93.81 85 ALA A C 1
ATOM 699 O O . ALA A 1 85 ? 16.584 -5.880 -5.718 1.00 93.81 85 ALA A O 1
ATOM 700 N N . SER A 1 86 ? 16.500 -7.634 -4.329 1.00 94.62 86 SER A N 1
ATOM 701 C CA . SER A 1 86 ? 15.528 -8.423 -5.094 1.00 94.62 86 SER A CA 1
ATOM 702 C C . SER A 1 86 ? 14.072 -8.018 -4.843 1.00 94.62 86 SER A C 1
ATOM 704 O O . SER A 1 86 ? 13.192 -8.457 -5.589 1.00 94.62 86 SER A O 1
ATOM 706 N N . HIS A 1 87 ? 13.831 -7.173 -3.840 1.00 95.88 87 HIS A N 1
ATOM 707 C CA . HIS A 1 87 ? 12.512 -6.712 -3.422 1.00 95.88 87 HIS A CA 1
ATOM 708 C C . HIS A 1 87 ? 11.815 -5.841 -4.485 1.00 95.88 87 HIS A C 1
ATOM 710 O O . HIS A 1 87 ? 12.436 -5.140 -5.296 1.00 95.88 87 HIS A O 1
ATOM 716 N N . ASN A 1 88 ? 10.491 -5.912 -4.494 1.00 96.06 88 ASN A N 1
ATOM 717 C CA . ASN A 1 88 ? 9.585 -5.229 -5.399 1.00 96.06 88 ASN A CA 1
ATOM 718 C C . ASN A 1 88 ? 8.734 -4.191 -4.650 1.00 96.06 88 ASN A C 1
ATOM 720 O O . ASN A 1 88 ? 8.718 -4.112 -3.422 1.00 96.06 88 ASN A O 1
ATOM 724 N N . ARG A 1 89 ? 7.994 -3.392 -5.418 1.00 96.38 89 ARG A N 1
ATOM 725 C CA . ARG A 1 89 ? 7.098 -2.342 -4.907 1.00 96.38 89 ARG A CA 1
ATOM 726 C C . ARG A 1 89 ? 5.916 -2.893 -4.103 1.00 96.38 89 ARG A C 1
ATOM 728 O O . ARG A 1 89 ? 5.328 -2.164 -3.309 1.00 96.38 89 ARG A O 1
ATOM 735 N N . PHE A 1 90 ? 5.559 -4.165 -4.299 1.00 98.06 90 PHE A N 1
ATOM 736 C CA . PHE A 1 90 ? 4.409 -4.803 -3.652 1.00 98.06 90 PHE A CA 1
ATOM 737 C C . PHE A 1 90 ? 4.556 -4.864 -2.126 1.00 98.06 90 PHE A C 1
ATOM 739 O O . PHE A 1 90 ? 3.721 -4.325 -1.404 1.00 98.06 90 PHE A O 1
ATOM 746 N N . GLU A 1 91 ? 5.622 -5.493 -1.632 1.00 97.62 91 GLU A N 1
ATOM 747 C CA . GLU A 1 91 ? 5.896 -5.623 -0.199 1.00 97.62 91 GLU A CA 1
ATOM 748 C C . GLU A 1 91 ? 6.151 -4.258 0.449 1.00 97.62 91 GLU A C 1
ATOM 750 O O . GLU A 1 91 ? 5.647 -3.983 1.536 1.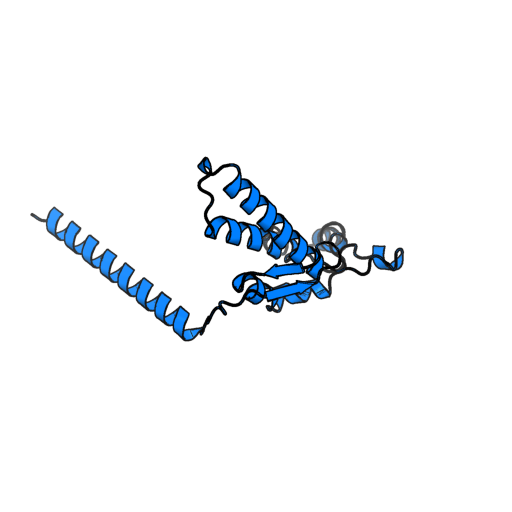00 97.62 91 GLU A O 1
ATOM 755 N N . HIS A 1 92 ? 6.824 -3.354 -0.268 1.00 97.31 92 HIS A N 1
ATOM 756 C CA . HIS A 1 92 ? 7.021 -1.982 0.181 1.00 97.31 92 HIS A CA 1
ATOM 757 C C . HIS A 1 92 ? 5.688 -1.252 0.401 1.00 97.31 92 HIS A C 1
ATOM 759 O O . HIS A 1 92 ? 5.483 -0.656 1.456 1.00 97.31 92 HIS A O 1
ATOM 765 N N . SER A 1 93 ? 4.756 -1.346 -0.551 1.00 97.94 93 SER A N 1
ATOM 766 C CA . SER A 1 93 ? 3.440 -0.698 -0.461 1.00 97.94 93 SER A CA 1
ATOM 767 C C . SER A 1 93 ? 2.616 -1.215 0.725 1.00 97.94 93 SER A C 1
ATOM 769 O O . SER A 1 93 ? 1.944 -0.437 1.401 1.00 97.94 93 SER A O 1
ATOM 771 N N . ILE A 1 94 ? 2.705 -2.516 1.030 1.00 98.25 94 ILE A N 1
ATOM 772 C CA . ILE A 1 94 ? 2.079 -3.101 2.227 1.00 98.25 94 ILE A CA 1
ATOM 773 C C . ILE A 1 94 ? 2.721 -2.544 3.507 1.00 98.25 94 ILE A C 1
ATOM 775 O O . ILE A 1 94 ? 2.002 -2.155 4.429 1.00 98.25 94 ILE A O 1
ATOM 779 N N . GLY A 1 95 ? 4.053 -2.452 3.556 1.00 98.06 95 GLY A N 1
ATOM 780 C CA . GLY A 1 95 ? 4.772 -1.862 4.689 1.00 98.06 95 GLY A CA 1
ATOM 781 C C . GLY A 1 95 ? 4.416 -0.389 4.923 1.00 98.06 95 GLY A C 1
ATOM 782 O O . GLY A 1 95 ? 4.170 0.017 6.058 1.00 98.06 95 GLY A O 1
ATOM 783 N N . VAL A 1 96 ? 4.296 0.411 3.857 1.00 98.12 96 VAL A N 1
ATOM 784 C CA . VAL A 1 96 ? 3.879 1.822 3.955 1.00 98.12 96 VAL A CA 1
ATOM 785 C C . VAL A 1 96 ? 2.452 1.942 4.483 1.00 98.12 96 VAL A C 1
ATOM 787 O O . VAL A 1 96 ? 2.204 2.756 5.371 1.00 98.12 96 VAL A O 1
ATOM 790 N N . ALA A 1 97 ? 1.523 1.109 4.004 1.00 98.06 97 ALA A N 1
ATOM 791 C CA . ALA A 1 97 ? 0.159 1.072 4.527 1.00 98.06 97 ALA A CA 1
ATOM 792 C C . ALA A 1 97 ? 0.139 0.788 6.039 1.00 98.06 97 ALA A C 1
ATOM 794 O O . ALA A 1 97 ? -0.531 1.495 6.796 1.00 98.06 97 ALA A O 1
ATOM 795 N N . TYR A 1 98 ? 0.914 -0.207 6.481 1.00 98.19 98 TYR A N 1
ATOM 796 C CA . TYR A 1 98 ? 1.049 -0.562 7.892 1.00 98.19 98 TYR A CA 1
ATOM 797 C C . TYR A 1 98 ? 1.557 0.617 8.732 1.00 98.19 98 TYR A C 1
ATOM 799 O O . TYR A 1 98 ? 0.884 1.033 9.677 1.00 98.19 98 TYR A O 1
ATOM 807 N N . LEU A 1 99 ? 2.687 1.216 8.345 1.00 98.31 99 LEU A N 1
ATOM 808 C CA . LEU A 1 99 ? 3.274 2.345 9.069 1.00 98.31 99 LEU A CA 1
ATOM 809 C C . LEU A 1 99 ? 2.350 3.569 9.090 1.00 98.31 99 LEU A C 1
ATOM 811 O O . LEU A 1 99 ? 2.216 4.216 10.130 1.00 98.31 99 LEU A O 1
ATOM 815 N N . ALA A 1 100 ? 1.669 3.861 7.979 1.00 97.94 100 ALA A N 1
ATOM 816 C CA . ALA A 1 100 ? 0.687 4.939 7.902 1.00 97.94 100 ALA A CA 1
ATOM 817 C C . ALA A 1 100 ? -0.475 4.711 8.885 1.00 97.94 100 ALA A C 1
ATOM 819 O O . ALA A 1 100 ? -0.862 5.625 9.614 1.00 97.94 100 ALA A O 1
ATOM 820 N N . GLY A 1 101 ? -0.987 3.477 8.968 1.00 97.56 101 GLY A N 1
ATOM 821 C CA . GLY A 1 101 ? -2.005 3.093 9.946 1.00 97.56 101 GLY A CA 1
ATOM 822 C C . GLY A 1 101 ? -1.525 3.230 11.394 1.00 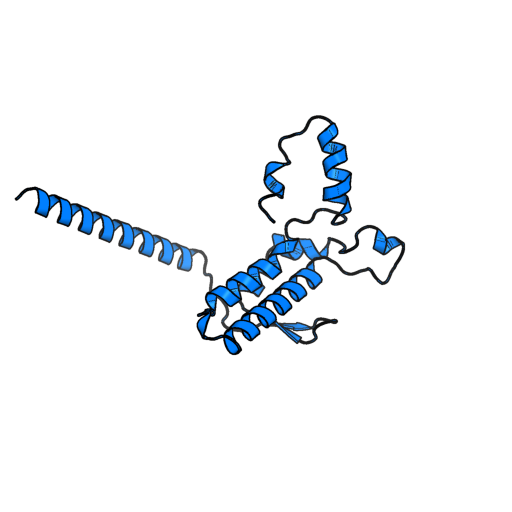97.56 101 GLY A C 1
ATOM 823 O O . GLY A 1 101 ? -2.232 3.815 12.214 1.00 97.56 101 GLY A O 1
ATOM 824 N N . CYS A 1 102 ? -0.319 2.747 11.711 1.00 97.81 102 CYS A N 1
ATOM 825 C CA . CYS A 1 102 ? 0.287 2.890 13.040 1.00 97.81 102 CYS A CA 1
ATOM 826 C C . CYS A 1 102 ? 0.443 4.360 13.446 1.00 97.81 102 CYS A C 1
ATOM 828 O O . CYS A 1 102 ? 0.122 4.727 14.576 1.00 97.81 102 CYS A O 1
ATOM 830 N N . MET A 1 103 ? 0.902 5.208 12.523 1.00 98.06 103 MET A N 1
ATOM 831 C CA . MET A 1 103 ? 1.095 6.634 12.771 1.00 98.06 103 MET A CA 1
ATOM 832 C C . MET A 1 103 ? -0.225 7.327 13.119 1.00 98.06 103 MET A C 1
ATOM 834 O O . MET A 1 103 ? -0.314 7.984 14.155 1.00 98.06 103 MET A O 1
ATOM 838 N N . VAL A 1 104 ? -1.264 7.155 12.294 1.00 97.75 104 VAL A N 1
ATOM 839 C CA . VAL A 1 104 ? -2.557 7.825 12.516 1.00 97.75 104 VAL A CA 1
ATOM 840 C C . VAL A 1 104 ? -3.258 7.298 13.767 1.00 97.75 104 VAL A C 1
ATOM 842 O O . VAL A 1 104 ? -3.817 8.095 14.515 1.00 97.75 104 VAL A O 1
ATOM 845 N N . LYS A 1 105 ? -3.176 5.991 14.053 1.00 97.50 105 LYS A N 1
ATOM 846 C CA . LYS A 1 105 ? -3.666 5.430 15.324 1.00 97.50 105 LYS A CA 1
ATOM 847 C C . LYS A 1 105 ? -2.958 6.055 16.525 1.00 97.50 105 LYS A C 1
ATOM 849 O O . LYS A 1 105 ? -3.617 6.488 17.462 1.00 97.50 105 LYS A O 1
ATOM 854 N N . SER A 1 106 ? -1.631 6.191 16.473 1.00 98.19 106 SER A N 1
ATOM 855 C CA . SER A 1 106 ? -0.885 6.811 17.572 1.00 98.19 106 SER A CA 1
ATOM 856 C C . SER A 1 106 ? -1.275 8.277 17.790 1.00 98.19 106 SER A C 1
ATOM 858 O O . SER A 1 106 ? -1.349 8.719 18.934 1.00 98.19 106 SER A O 1
ATOM 860 N N . LEU A 1 107 ? -1.552 9.027 16.717 1.00 98.06 107 LEU A N 1
ATOM 861 C CA . LEU A 1 107 ? -2.069 10.396 16.815 1.00 98.06 107 LEU A CA 1
ATOM 862 C C . LEU A 1 107 ? -3.481 10.428 17.408 1.00 98.06 107 LEU A C 1
ATOM 864 O O . LEU A 1 107 ? -3.740 11.240 18.288 1.00 98.06 107 LEU A O 1
ATOM 868 N N . GLN A 1 108 ? -4.368 9.525 16.980 1.00 98.00 108 GLN A N 1
ATOM 869 C CA . GLN A 1 108 ? -5.724 9.407 17.525 1.00 98.00 108 GLN A CA 1
ATOM 870 C C . GLN A 1 108 ? -5.706 9.151 19.041 1.00 98.00 108 GLN A C 1
ATOM 872 O O . GLN A 1 108 ? -6.479 9.760 19.775 1.00 98.00 108 GLN A O 1
ATOM 877 N N . GLU A 1 109 ? -4.820 8.270 19.509 1.00 97.44 109 GLU A N 1
ATOM 878 C CA . GLU A 1 109 ? -4.686 7.918 20.927 1.00 97.44 109 GLU A CA 1
ATOM 879 C C . GLU A 1 109 ? -4.077 9.051 21.762 1.00 97.44 109 GLU A C 1
ATOM 881 O O . GLU A 1 109 ? -4.524 9.311 22.879 1.00 97.44 109 GLU A O 1
ATOM 886 N N . LYS A 1 110 ? -3.045 9.722 21.237 1.00 98.31 110 LYS A N 1
ATOM 887 C CA . LYS A 1 110 ? -2.303 10.765 21.964 1.00 98.31 110 LYS A CA 1
ATOM 888 C C . LYS A 1 110 ? -2.975 12.132 21.923 1.00 98.31 110 LYS A C 1
ATOM 890 O O . LYS A 1 110 ? -2.711 12.941 22.808 1.00 98.31 110 LYS A O 1
ATOM 895 N N . GLN A 1 111 ? -3.790 12.393 20.904 1.00 97.88 111 GLN A N 1
ATOM 896 C CA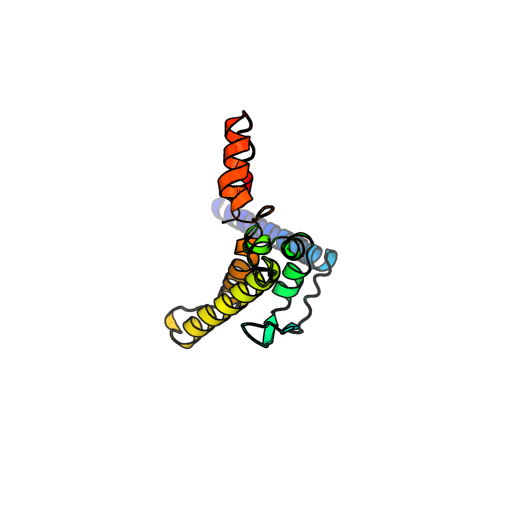 . GLN A 1 111 ? -4.422 13.688 20.657 1.00 97.88 111 GLN A CA 1
ATOM 897 C C . GLN A 1 111 ? -5.913 13.527 20.307 1.00 97.88 111 GLN A C 1
ATOM 899 O O . GLN A 1 111 ? -6.315 13.734 19.153 1.00 97.88 111 GLN A O 1
ATOM 904 N N . PRO A 1 112 ? -6.766 13.150 21.281 1.00 96.88 112 PRO A N 1
ATOM 905 C CA . PRO A 1 112 ? -8.197 12.943 21.046 1.00 96.88 112 PRO A CA 1
ATOM 906 C C . PRO A 1 112 ? -8.929 14.189 20.519 1.00 96.88 112 PRO A C 1
ATOM 908 O O . PRO A 1 112 ? -9.966 14.066 19.864 1.00 96.88 112 PRO A O 1
ATOM 911 N N . GLU A 1 113 ? -8.389 15.386 20.766 1.00 97.62 113 GLU A N 1
ATOM 912 C CA . GLU A 1 113 ? -8.904 16.665 20.271 1.00 97.62 113 GLU A CA 1
ATOM 913 C C . GLU A 1 113 ? -8.851 16.805 18.743 1.00 97.62 113 GLU A C 1
ATOM 915 O O . GLU A 1 113 ? -9.565 17.629 18.177 1.00 97.62 113 GLU A O 1
ATOM 920 N N . LEU A 1 114 ? -8.045 15.986 18.057 1.00 97.25 114 LEU A N 1
ATOM 921 C CA . LEU A 1 114 ? -7.994 15.955 16.593 1.00 97.25 114 LEU A CA 1
ATOM 922 C C . LEU A 1 114 ? -9.212 15.260 15.970 1.00 97.25 114 LEU A C 1
ATOM 924 O O . LEU A 1 114 ? -9.385 15.320 14.755 1.00 97.25 114 LEU A O 1
ATOM 928 N N . HIS A 1 115 ? -10.043 14.590 16.779 1.00 97.19 115 HIS A N 1
ATOM 929 C CA . HIS A 1 115 ? -11.264 13.906 16.343 1.00 97.19 115 HIS A CA 1
ATOM 930 C C . HIS A 1 115 ? -11.055 12.934 15.165 1.00 97.19 115 HIS A C 1
ATOM 932 O O . HIS A 1 115 ? -11.939 12.757 14.327 1.00 97.19 115 HIS A O 1
ATOM 938 N N . ILE A 1 116 ? -9.889 12.280 15.116 1.00 97.56 116 ILE A N 1
ATOM 939 C CA . ILE A 1 116 ? -9.544 11.301 14.081 1.00 97.56 116 ILE A CA 1
ATOM 940 C C . ILE A 1 116 ? -10.498 10.110 14.186 1.00 97.56 116 ILE A C 1
ATOM 942 O O . ILE A 1 116 ? -10.606 9.471 15.234 1.00 97.56 116 ILE A O 1
ATOM 946 N N . THR A 1 117 ? -11.183 9.782 13.094 1.00 97.50 117 THR A N 1
ATOM 947 C CA . THR A 1 117 ? -12.136 8.670 13.042 1.00 97.50 117 THR A CA 1
ATOM 948 C C . THR A 1 117 ? -11.497 7.393 12.483 1.00 97.50 117 THR A C 1
ATOM 950 O O . THR A 1 117 ? -10.478 7.423 11.792 1.00 97.50 117 THR A O 1
ATOM 953 N N . ASN A 1 118 ? -12.146 6.240 12.691 1.00 94.25 118 ASN A N 1
ATOM 954 C CA . ASN A 1 118 ? -11.743 4.979 12.046 1.00 94.25 118 ASN A CA 1
ATOM 955 C C . ASN A 1 118 ? -11.766 5.067 10.512 1.00 94.25 118 ASN A C 1
ATOM 957 O O . ASN A 1 118 ? -11.003 4.375 9.837 1.00 94.25 118 ASN A O 1
ATOM 961 N N . ARG A 1 119 ? -12.628 5.931 9.959 1.00 95.31 119 ARG A N 1
ATOM 962 C CA . ARG A 1 119 ? -12.672 6.204 8.523 1.00 95.31 119 ARG A CA 1
ATOM 963 C C . ARG A 1 119 ? -11.398 6.908 8.064 1.00 95.31 119 ARG A C 1
ATOM 965 O O . ARG A 1 119 ? -10.859 6.525 7.034 1.00 95.31 119 ARG A O 1
ATOM 972 N N . ASP A 1 120 ? -10.908 7.882 8.825 1.00 96.00 120 ASP A N 1
ATOM 973 C CA . ASP A 1 120 ? -9.690 8.627 8.484 1.00 96.00 120 ASP A CA 1
ATOM 974 C C . ASP A 1 120 ? -8.462 7.721 8.517 1.00 96.00 120 ASP A C 1
ATOM 976 O O . ASP A 1 120 ? -7.675 7.724 7.571 1.00 96.00 120 ASP A O 1
ATOM 980 N N . ILE A 1 121 ? -8.352 6.868 9.543 1.00 96.81 121 ILE A N 1
ATOM 981 C CA . ILE A 1 121 ? -7.306 5.839 9.622 1.00 96.81 121 ILE A CA 1
ATOM 982 C C . ILE A 1 121 ? -7.337 4.967 8.367 1.00 96.81 121 ILE A C 1
ATOM 984 O O . ILE A 1 121 ? -6.320 4.830 7.694 1.00 96.81 121 ILE A O 1
ATOM 988 N N . LEU A 1 122 ? -8.506 4.425 8.011 1.00 96.12 122 LEU A N 1
ATOM 989 C CA . LEU A 1 122 ? -8.640 3.554 6.846 1.00 96.12 122 LEU A CA 1
ATOM 990 C C . LEU A 1 122 ? -8.283 4.276 5.538 1.00 96.12 122 LEU A C 1
ATOM 992 O O . LEU A 1 122 ? -7.582 3.706 4.705 1.00 96.12 122 LEU A O 1
ATOM 996 N N . CYS A 1 123 ? -8.713 5.528 5.367 1.00 96.88 123 CYS A N 1
ATOM 997 C CA . CYS A 1 123 ? -8.361 6.353 4.211 1.00 96.88 123 CYS A CA 1
ATOM 998 C C . CYS A 1 123 ? -6.847 6.577 4.106 1.00 96.88 123 CYS A C 1
ATOM 1000 O O . CYS A 1 123 ? -6.286 6.396 3.028 1.00 96.88 123 CYS A O 1
ATOM 1002 N N . VAL A 1 124 ? -6.175 6.923 5.208 1.00 97.38 124 VAL A N 1
ATOM 1003 C CA . VAL A 1 124 ? -4.721 7.147 5.217 1.00 97.38 124 VAL A CA 1
ATOM 1004 C C . VAL A 1 124 ? -3.958 5.847 4.965 1.00 97.38 124 VAL A C 1
ATOM 1006 O O . VAL A 1 124 ? -3.006 5.833 4.189 1.00 97.38 124 VAL A O 1
ATOM 1009 N N . THR A 1 125 ? -4.398 4.733 5.548 1.00 97.50 125 THR A N 1
ATOM 1010 C CA . THR A 1 125 ? -3.817 3.411 5.283 1.00 97.50 125 THR A CA 1
ATOM 1011 C C . THR A 1 125 ? -3.974 3.018 3.808 1.00 97.50 125 THR A C 1
ATOM 1013 O O . THR A 1 125 ? -3.022 2.522 3.210 1.00 97.50 125 THR A O 1
ATOM 1016 N N . ILE A 1 126 ? -5.131 3.278 3.185 1.00 97.19 126 ILE A N 1
ATOM 1017 C CA . ILE A 1 126 ? -5.348 3.038 1.746 1.00 97.19 126 ILE A CA 1
ATOM 1018 C C . ILE A 1 126 ? -4.488 3.973 0.890 1.00 97.19 126 ILE A C 1
ATOM 1020 O O . ILE A 1 126 ? -3.923 3.525 -0.103 1.00 97.19 126 ILE A O 1
ATOM 1024 N N . ALA A 1 127 ? -4.347 5.244 1.270 1.00 96.06 127 ALA A N 1
ATOM 1025 C CA . ALA A 1 127 ? -3.461 6.175 0.577 1.00 96.06 127 ALA A CA 1
ATOM 1026 C C . ALA A 1 127 ? -2.006 5.679 0.611 1.00 96.06 127 ALA A C 1
ATOM 1028 O O . ALA A 1 127 ? -1.360 5.602 -0.431 1.00 96.06 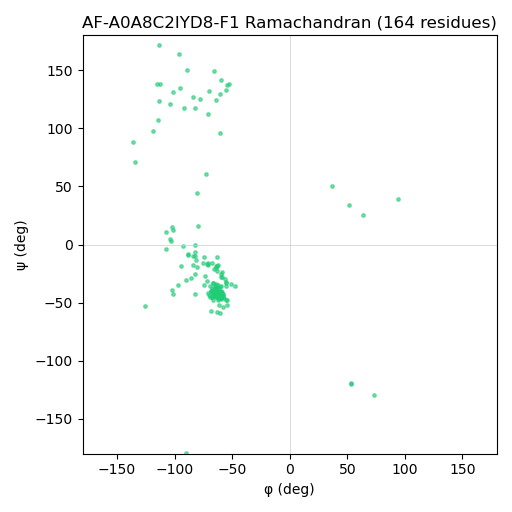127 ALA A O 1
ATOM 1029 N N . GLY A 1 128 ? -1.523 5.243 1.780 1.00 96.56 128 GLY A N 1
ATOM 1030 C CA . GLY A 1 128 ? -0.202 4.631 1.925 1.00 96.56 128 GLY A CA 1
ATOM 1031 C C . GLY A 1 128 ? -0.043 3.346 1.107 1.00 96.56 128 GLY A C 1
ATOM 1032 O O . GLY A 1 128 ? 0.987 3.149 0.468 1.00 96.56 128 GLY A O 1
ATOM 1033 N N . LEU A 1 129 ? -1.078 2.504 1.053 1.00 97.75 129 LEU A N 1
ATOM 1034 C CA . LEU A 1 129 ? -1.086 1.302 0.219 1.00 97.75 129 LEU A CA 1
ATOM 1035 C C . LEU A 1 129 ? -0.945 1.652 -1.269 1.00 97.75 129 LEU A C 1
ATOM 1037 O O . LEU A 1 129 ? -0.166 1.037 -1.985 1.00 97.75 129 LEU A O 1
ATOM 1041 N N . CYS A 1 130 ? -1.696 2.641 -1.743 1.00 96.69 130 CYS A N 1
ATOM 1042 C CA . CYS A 1 130 ? -1.829 2.939 -3.165 1.00 96.69 130 CYS A CA 1
ATOM 1043 C C . CYS A 1 130 ? -0.771 3.903 -3.722 1.00 96.69 130 CYS A C 1
ATOM 1045 O O . CYS A 1 130 ? -0.724 4.071 -4.940 1.00 96.69 130 CYS A O 1
ATOM 1047 N N . HIS A 1 131 ? 0.068 4.516 -2.879 1.00 94.50 131 HIS A N 1
ATOM 1048 C CA . HIS A 1 131 ? 0.977 5.603 -3.280 1.00 94.50 131 HIS A CA 1
ATOM 1049 C C . HIS A 1 131 ? 1.931 5.239 -4.434 1.00 94.50 131 HIS A C 1
ATOM 1051 O O . HIS A 1 131 ? 2.299 6.093 -5.233 1.00 94.50 131 HIS A O 1
ATOM 1057 N N . ASP A 1 132 ? 2.293 3.960 -4.546 1.00 92.31 132 ASP A N 1
ATOM 1058 C CA . ASP A 1 132 ? 3.244 3.443 -5.532 1.00 92.31 132 ASP A CA 1
ATOM 1059 C C . ASP A 1 132 ? 2.573 2.722 -6.716 1.00 92.31 132 ASP A C 1
ATOM 1061 O O . ASP A 1 132 ? 3.267 2.225 -7.609 1.00 92.31 132 ASP A O 1
ATOM 1065 N N . LEU A 1 133 ? 1.231 2.679 -6.777 1.00 91.81 133 LEU A N 1
ATOM 1066 C CA . LEU A 1 133 ? 0.490 2.034 -7.877 1.00 91.81 133 LEU A CA 1
ATOM 1067 C C . LEU A 1 133 ? 0.883 2.588 -9.248 1.00 91.81 133 LEU A C 1
ATOM 1069 O O . LEU A 1 133 ? 0.907 1.846 -10.236 1.00 91.81 133 LEU A O 1
ATOM 1073 N N . GLY A 1 134 ? 1.212 3.880 -9.281 1.00 86.69 134 GLY A N 1
ATOM 1074 C CA . GLY A 1 134 ? 1.646 4.579 -10.474 1.00 86.69 134 GLY A CA 1
ATOM 1075 C C . GLY A 1 134 ? 2.910 3.985 -11.079 1.00 86.69 134 GLY A C 1
ATOM 1076 O O . GLY A 1 134 ? 2.971 3.906 -12.285 1.00 86.69 134 GLY A O 1
ATOM 1077 N N . HIS A 1 135 ? 3.888 3.483 -10.321 1.00 81.00 135 HIS A N 1
ATOM 1078 C CA . HIS A 1 135 ? 5.237 3.242 -10.857 1.00 81.00 135 HIS A CA 1
ATOM 1079 C C . HIS A 1 135 ? 5.313 2.372 -12.120 1.00 81.00 135 HIS A C 1
ATOM 1081 O O . HIS A 1 135 ? 4.664 1.332 -12.217 1.00 81.00 135 HIS A O 1
ATOM 1087 N N . GLY A 1 136 ? 6.154 2.773 -13.081 1.00 78.19 136 GLY A N 1
ATOM 1088 C CA . GLY A 1 136 ? 6.432 2.041 -14.322 1.00 78.19 136 GLY A CA 1
ATOM 1089 C C . GLY A 1 136 ? 7.601 1.040 -14.233 1.00 78.19 136 GLY A C 1
ATOM 1090 O O . GLY A 1 136 ? 8.215 0.881 -13.174 1.00 78.19 136 GLY A O 1
ATOM 1091 N N . PRO A 1 137 ? 7.932 0.337 -15.336 1.00 77.25 137 PRO A N 1
ATOM 1092 C CA . PRO A 1 137 ? 9.042 -0.622 -15.385 1.00 77.25 137 PRO A CA 1
ATOM 1093 C C . PRO A 1 137 ? 10.386 -0.013 -14.962 1.00 77.25 137 PRO A C 1
ATOM 1095 O O . PRO A 1 137 ? 10.776 1.035 -15.454 1.00 77.25 137 PRO A O 1
ATOM 1098 N N . PHE A 1 138 ? 11.140 -0.691 -14.092 1.00 73.44 138 PHE A N 1
ATOM 1099 C CA . PHE A 1 138 ? 12.374 -0.158 -13.483 1.00 73.44 138 PHE A CA 1
ATOM 1100 C C . PHE A 1 138 ? 12.165 1.073 -12.574 1.00 73.44 138 PHE A C 1
ATOM 1102 O O . PHE A 1 138 ? 13.104 1.842 -12.340 1.00 73.44 138 PHE A O 1
ATOM 1109 N N . SER A 1 139 ? 10.963 1.236 -12.007 1.00 81.19 139 SER A N 1
ATOM 1110 C CA . SER A 1 139 ? 10.628 2.272 -11.022 1.00 81.19 139 SER A CA 1
ATOM 1111 C C . SER A 1 139 ? 11.003 3.678 -11.520 1.00 81.19 139 SER A C 1
ATOM 1113 O O . SER A 1 139 ? 10.535 4.117 -12.568 1.00 81.19 139 SER A O 1
ATOM 1115 N N . HIS A 1 140 ? 11.887 4.390 -10.814 1.00 80.38 140 HIS A N 1
ATOM 1116 C CA . HIS A 1 140 ? 12.267 5.759 -11.160 1.00 80.38 140 HIS A CA 1
ATOM 1117 C C . HIS A 1 140 ? 12.979 5.900 -12.508 1.00 80.38 140 HIS A C 1
ATOM 1119 O O . HIS A 1 140 ? 13.000 7.003 -13.049 1.00 80.38 140 HIS A O 1
ATOM 1125 N N . LEU A 1 141 ? 13.566 4.834 -13.062 1.00 77.75 141 LEU A N 1
ATOM 1126 C CA . LEU A 1 141 ? 14.183 4.912 -14.387 1.00 77.75 141 LEU A CA 1
ATOM 1127 C C . LEU A 1 141 ? 13.128 5.186 -15.468 1.00 77.75 141 LEU A C 1
ATOM 1129 O O . LEU A 1 141 ? 13.402 5.949 -16.395 1.00 77.75 141 LEU A O 1
ATOM 1133 N N . PHE A 1 142 ? 11.916 4.642 -15.315 1.00 77.94 142 PHE A N 1
ATOM 1134 C CA . PHE A 1 142 ? 10.815 4.898 -16.239 1.00 77.94 142 PHE A CA 1
ATOM 1135 C C . PHE A 1 142 ? 10.468 6.385 -16.283 1.00 77.94 142 PHE A C 1
ATOM 1137 O O . PHE A 1 142 ? 10.606 7.038 -17.316 1.00 77.94 142 PHE A O 1
ATOM 1144 N N . ASP A 1 143 ? 10.106 6.934 -15.127 1.00 76.00 143 ASP A N 1
ATOM 1145 C CA . ASP A 1 143 ? 9.545 8.279 -15.037 1.00 76.00 143 ASP A CA 1
ATOM 1146 C C . ASP A 1 143 ? 10.611 9.360 -15.230 1.00 76.00 143 ASP A C 1
ATOM 1148 O O . ASP A 1 143 ? 10.343 10.406 -15.811 1.00 76.00 143 ASP A O 1
ATOM 1152 N N . LYS A 1 144 ? 11.843 9.120 -14.757 1.00 80.06 144 LYS A N 1
ATOM 1153 C CA . LYS A 1 144 ? 12.902 10.144 -14.752 1.00 80.06 144 LYS A CA 1
ATOM 1154 C C . LYS A 1 144 ? 13.819 10.100 -15.969 1.00 80.06 144 LYS A C 1
ATOM 1156 O O . LYS A 1 144 ? 14.547 11.066 -16.192 1.00 80.06 144 LYS A O 1
ATOM 1161 N N . LYS A 1 145 ? 13.866 8.990 -16.713 1.00 81.69 145 LYS A N 1
ATOM 1162 C CA . LYS A 1 145 ? 14.778 8.830 -17.861 1.00 81.69 145 LYS A CA 1
ATOM 1163 C C . LYS A 1 145 ? 14.040 8.438 -19.129 1.00 81.69 145 LYS A C 1
ATOM 1165 O O . LYS A 1 145 ? 14.197 9.126 -20.131 1.00 81.69 145 LYS A O 1
ATOM 1170 N N . PHE A 1 146 ? 13.233 7.380 -19.084 1.00 82.25 146 PHE A N 1
ATOM 1171 C CA . PHE A 1 146 ? 12.552 6.880 -20.276 1.00 82.25 146 PHE A CA 1
ATOM 1172 C C . PHE A 1 146 ? 11.482 7.856 -20.774 1.00 82.25 146 PHE A C 1
ATOM 1174 O O . PHE A 1 146 ? 11.599 8.334 -21.897 1.00 82.25 146 PHE A O 1
ATOM 1181 N N . ILE A 1 147 ? 10.497 8.215 -19.942 1.00 83.69 147 ILE A N 1
ATOM 1182 C CA . ILE A 1 147 ? 9.395 9.111 -20.330 1.00 83.69 147 ILE A CA 1
ATOM 1183 C C . ILE A 1 147 ? 9.906 10.456 -20.883 1.00 83.69 147 ILE A C 1
ATOM 1185 O O . ILE A 1 147 ? 9.493 10.820 -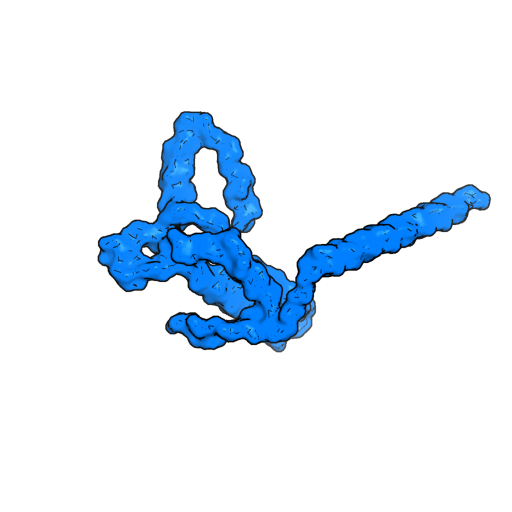21.985 1.00 83.69 147 ILE A O 1
ATOM 1189 N N . PRO A 1 148 ? 10.858 11.158 -20.234 1.00 81.62 148 PRO A N 1
ATOM 1190 C CA . PRO A 1 148 ? 11.435 12.375 -20.802 1.00 81.62 148 PRO A CA 1
ATOM 1191 C C . PRO A 1 148 ? 12.135 12.151 -22.150 1.00 81.62 148 PRO A C 1
ATOM 1193 O O . PRO A 1 148 ? 12.039 12.997 -23.038 1.00 81.62 148 PRO A O 1
ATOM 1196 N N . ALA A 1 149 ? 12.813 11.011 -22.327 1.00 80.38 149 ALA A N 1
ATOM 1197 C CA . ALA A 1 149 ? 13.519 10.684 -23.563 1.00 80.38 149 ALA A CA 1
ATOM 1198 C C . ALA A 1 149 ? 12.581 10.354 -24.737 1.00 80.38 149 ALA A C 1
ATOM 1200 O O . ALA A 1 149 ? 12.929 10.653 -25.874 1.00 80.38 149 ALA A O 1
ATOM 1201 N N . VAL A 1 150 ? 11.399 9.771 -24.494 1.00 79.50 150 VAL A N 1
ATOM 1202 C CA . VAL A 1 150 ? 10.397 9.549 -25.557 1.00 79.50 150 VAL A CA 1
ATOM 1203 C C . VAL A 1 150 ? 9.486 10.759 -25.789 1.00 79.50 150 VAL A C 1
ATOM 1205 O O . VAL A 1 150 ? 9.036 10.978 -26.914 1.00 79.50 150 VAL A O 1
ATOM 1208 N N . GLN A 1 151 ? 9.237 11.594 -24.774 1.00 70.50 151 GLN A N 1
ATOM 1209 C CA . GLN A 1 151 ? 8.406 12.800 -24.912 1.00 70.50 151 GLN A CA 1
ATOM 1210 C C . GLN A 1 151 ? 9.100 13.939 -25.669 1.00 70.50 151 GLN A C 1
ATOM 1212 O O . GLN A 1 151 ? 8.421 14.715 -26.346 1.00 70.50 151 GLN A O 1
ATOM 1217 N N . SER A 1 152 ? 10.434 14.006 -25.645 1.00 61.34 152 SER A N 1
ATOM 1218 C CA . SER A 1 152 ? 11.207 14.928 -26.491 1.00 61.34 152 SER A CA 1
ATOM 1219 C C . SER A 1 152 ? 11.048 14.648 -27.999 1.00 61.34 152 SER A C 1
ATOM 1221 O O . SER A 1 152 ? 11.421 15.485 -28.819 1.00 61.34 152 SER A O 1
ATOM 1223 N N . GLY A 1 153 ? 10.435 13.513 -28.372 1.00 53.97 153 GLY A N 1
ATOM 1224 C CA . GLY A 1 153 ? 10.253 13.035 -29.745 1.00 53.97 153 GLY A CA 1
ATOM 1225 C C . GLY A 1 153 ? 8.870 13.215 -30.403 1.00 53.97 153 GLY A C 1
ATOM 1226 O O . GLY A 1 153 ? 8.671 12.606 -31.447 1.00 53.97 153 GLY A O 1
ATOM 1227 N N . LYS A 1 154 ? 7.946 14.052 -29.885 1.00 50.09 154 LYS A N 1
ATOM 1228 C CA . LYS A 1 154 ? 6.582 14.356 -30.437 1.00 50.09 154 LYS A CA 1
ATOM 1229 C C . LYS A 1 154 ? 5.377 13.540 -29.911 1.00 50.09 154 LYS A C 1
ATOM 1231 O O . LYS A 1 154 ? 4.450 13.277 -30.671 1.00 50.09 154 LYS A O 1
ATOM 1236 N N . TYR A 1 155 ? 5.290 13.221 -28.619 1.00 50.59 155 TYR A N 1
ATOM 1237 C CA . TYR A 1 155 ? 4.032 12.712 -28.034 1.00 50.59 155 TYR A CA 1
ATOM 1238 C C . TYR A 1 155 ? 3.736 13.372 -26.680 1.00 50.59 155 TYR A C 1
ATOM 1240 O O . TYR A 1 155 ? 4.113 12.871 -25.627 1.00 50.59 155 TYR A O 1
ATOM 1248 N N . GLN A 1 156 ? 3.044 14.517 -26.708 1.00 51.75 156 GLN A N 1
ATOM 1249 C CA . GLN A 1 156 ? 2.692 15.291 -25.505 1.00 51.75 156 GLN A CA 1
ATOM 1250 C C . GLN A 1 156 ? 1.433 14.792 -24.764 1.00 51.75 156 GLN A C 1
ATOM 1252 O O . GLN A 1 156 ? 1.136 15.272 -23.674 1.00 51.75 156 GLN A O 1
ATOM 1257 N N . SER A 1 157 ? 0.693 13.815 -25.300 1.00 49.38 157 SER A N 1
ATOM 1258 C CA . SER A 1 157 ? -0.612 13.419 -24.737 1.00 49.38 157 SER A CA 1
ATOM 1259 C C . SER A 1 157 ? -0.543 12.471 -23.525 1.00 49.38 157 SER A C 1
ATOM 1261 O O . SER A 1 157 ? -1.550 12.312 -22.839 1.00 49.38 157 SER A O 1
ATOM 1263 N N . PHE A 1 158 ? 0.610 11.865 -23.220 1.00 45.81 158 PHE A N 1
ATOM 1264 C CA . PHE A 1 158 ? 0.737 10.900 -22.112 1.00 45.81 158 PHE A CA 1
ATOM 1265 C C . PHE A 1 158 ? 1.070 11.532 -20.748 1.00 45.81 158 PHE A C 1
ATOM 1267 O O . PHE A 1 158 ? 1.016 10.847 -19.732 1.00 45.81 158 PHE A O 1
ATOM 1274 N N . SER A 1 159 ? 1.396 12.829 -20.711 1.00 43.72 159 SER A N 1
ATOM 1275 C CA . SER A 1 159 ? 1.832 13.527 -19.490 1.00 43.72 159 SER A CA 1
ATOM 1276 C C . SER A 1 159 ? 0.722 13.651 -18.428 1.00 43.72 159 SER A C 1
ATOM 1278 O O . SER A 1 159 ? 0.979 13.549 -17.233 1.00 43.72 159 SER A O 1
ATOM 1280 N N . LEU A 1 160 ? -0.538 13.792 -18.853 1.00 40.81 160 LEU A N 1
ATOM 1281 C CA . LEU A 1 160 ? -1.659 14.113 -17.956 1.00 40.81 160 LEU A CA 1
ATOM 1282 C C . LEU A 1 160 ? -2.235 12.920 -17.178 1.00 40.81 160 LEU A C 1
ATOM 1284 O O . LEU A 1 160 ? -2.883 13.127 -16.158 1.00 40.81 160 LEU A O 1
ATOM 1288 N N . LEU A 1 161 ? -2.004 11.679 -17.616 1.00 41.22 161 LEU A N 1
ATOM 1289 C CA . LEU A 1 161 ? -2.562 10.495 -16.945 1.00 41.22 161 LEU A CA 1
ATOM 1290 C C . LEU A 1 161 ? -1.725 10.020 -15.748 1.00 41.22 161 LEU A C 1
ATOM 1292 O O . LEU A 1 161 ? -2.235 9.277 -14.918 1.00 41.22 161 LEU A O 1
ATOM 1296 N N . TRP A 1 162 ? -0.464 10.446 -15.642 1.00 38.97 162 TRP A N 1
ATOM 1297 C CA . TRP A 1 162 ? 0.460 9.939 -14.623 1.00 38.97 162 TRP A CA 1
ATOM 1298 C C . TRP A 1 162 ? 0.551 10.832 -13.383 1.00 38.97 162 TRP A C 1
ATOM 1300 O O . TRP A 1 162 ? 0.644 10.335 -12.265 1.00 38.97 162 TRP A O 1
ATOM 1310 N N . SER A 1 163 ? 0.460 12.154 -13.555 1.00 34.94 163 SER A N 1
ATOM 1311 C CA . SER A 1 163 ? 0.526 13.106 -12.437 1.00 34.94 163 SER A CA 1
ATOM 1312 C C . SER A 1 163 ? -0.709 13.091 -11.531 1.00 34.94 163 SER A C 1
ATOM 1314 O O . SER A 1 163 ? -0.627 13.589 -10.418 1.00 34.94 163 SER A O 1
ATOM 1316 N N . CYS A 1 164 ? -1.834 12.514 -11.969 1.00 33.44 164 CYS A N 1
ATOM 1317 C CA . CYS A 1 164 ? -3.053 12.401 -11.156 1.00 33.44 164 CYS A CA 1
ATOM 1318 C C . CYS A 1 164 ? -3.053 11.215 -10.172 1.00 33.44 164 CYS A C 1
ATOM 1320 O O . CYS A 1 164 ? -4.037 11.037 -9.457 1.00 33.44 164 CYS A O 1
ATOM 1322 N N . CYS A 1 165 ? -1.993 10.401 -10.138 1.00 35.44 165 CYS A N 1
ATOM 1323 C CA . CYS A 1 165 ? -1.851 9.289 -9.190 1.00 35.44 165 CYS A CA 1
ATOM 1324 C C . CYS A 1 165 ? -0.807 9.541 -8.085 1.00 35.44 165 CYS A C 1
ATOM 1326 O O . CYS A 1 165 ? -0.474 8.597 -7.371 1.00 35.44 165 CYS A O 1
ATOM 1328 N N . ILE A 1 166 ? -0.311 10.778 -7.946 1.00 39.47 166 ILE A N 1
ATOM 1329 C CA . ILE A 1 166 ? 0.451 11.256 -6.778 1.00 39.47 166 ILE A CA 1
ATOM 1330 C C . ILE A 1 166 ? -0.468 12.130 -5.928 1.00 39.47 166 ILE A C 1
ATOM 1332 O O . ILE A 1 166 ? -1.156 12.988 -6.526 1.00 39.47 166 ILE A O 1
#

Foldseek 3Di:
DVVVVVVVVVVVVVVVVVVVVVVVVVVVCVVVVPPQPQDWDWDQAPPPGTFTHRSVLVVVCPDPLLVVQQQAQPQQPCCVVPVVSRDTVNSVLLVQLRVQLVVLVVCCVVPVVVVQDPVNSNVSSVCSNQLQSLADHSGCCCVPPVVVVVVVVDDPPPPPPRVVSD

pLDDT: mean 82.42, std 17.75, range [33.44, 98.31]